Protein AF-A0A0F0FJD2-F1 (afdb_monomer_lite)

pLDDT: mean 82.29, std 11.09, range [56.97, 96.12]

Radius of gyration: 16.3 Å; chains: 1; bounding box: 35×16×45 Å

Foldseek 3Di:
DVVVLVVLDLPDDDPPVLCDDPNVVVVVLSSCCSVPVPCSVVVVVCVVVVVVVVVVVVVD

Sequence (60 aa):
MRAWVRANDADAPVPEGFTQGRHAFAMALVKFEQDRPAQFWGGLLAFIAIPCLVLHSLLR

Secondary structure (DSSP, 8-state):
-HHHHHHT-TTSPPPGGGTSSTTHHHHHHHHHHHH-HHHHHHHHHHHHHHHHHHHHHHH-

Structure (mmCIF, N/CA/C/O ba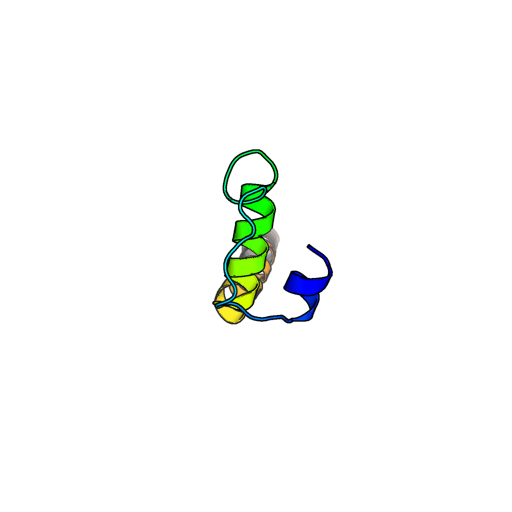ckbone):
data_AF-A0A0F0FJD2-F1
#
_entry.id   AF-A0A0F0FJD2-F1
#
loop_
_atom_site.group_PDB
_atom_site.id
_atom_site.type_symbol
_atom_site.label_atom_id
_atom_site.label_alt_id
_atom_site.label_comp_id
_atom_site.label_asym_id
_atom_site.label_entity_id
_atom_site.label_seq_id
_atom_site.pdbx_PDB_ins_code
_atom_site.Cartn_x
_atom_site.Cartn_y
_atom_site.Cartn_z
_atom_site.occupancy
_atom_site.B_iso_or_equiv
_atom_site.auth_seq_id
_atom_site.auth_comp_id
_atom_site.auth_asym_id
_atom_site.auth_atom_id
_atom_site.pdbx_PDB_model_num
ATOM 1 N N . MET A 1 1 ? 9.781 8.394 -16.296 1.00 56.97 1 MET A N 1
ATOM 2 C CA . MET A 1 1 ? 8.919 8.282 -15.095 1.00 56.97 1 MET A CA 1
ATOM 3 C C . MET A 1 1 ? 7.429 8.428 -15.416 1.00 56.97 1 MET A C 1
ATOM 5 O O . MET A 1 1 ? 6.716 7.454 -15.245 1.00 56.97 1 MET A O 1
ATOM 9 N N . ARG A 1 2 ? 6.943 9.563 -15.959 1.00 60.75 2 ARG A N 1
ATOM 10 C CA . ARG A 1 2 ? 5.506 9.748 -16.300 1.00 60.75 2 ARG A CA 1
ATOM 11 C C . ARG A 1 2 ? 4.914 8.674 -17.223 1.00 60.75 2 ARG A C 1
ATOM 13 O O . ARG A 1 2 ? 3.778 8.282 -17.012 1.00 60.75 2 ARG A O 1
ATOM 20 N N . ALA A 1 3 ? 5.666 8.214 -18.225 1.00 63.91 3 ALA A N 1
ATOM 21 C CA . ALA A 1 3 ? 5.202 7.170 -19.143 1.00 63.91 3 ALA A CA 1
ATOM 22 C C . ALA A 1 3 ? 5.044 5.800 -18.454 1.00 63.91 3 ALA A C 1
ATOM 24 O O . ALA A 1 3 ? 4.051 5.127 -18.683 1.00 63.91 3 ALA A O 1
ATOM 25 N N . TRP A 1 4 ? 5.965 5.440 -17.553 1.00 66.06 4 TRP A N 1
ATOM 26 C CA . TRP A 1 4 ? 5.927 4.191 -16.780 1.00 66.06 4 TRP A CA 1
ATOM 27 C C . TRP A 1 4 ? 4.755 4.177 -15.786 1.00 66.06 4 TRP A C 1
ATOM 29 O O . TRP A 1 4 ? 3.962 3.247 -15.775 1.00 66.06 4 TRP A O 1
ATOM 39 N N . VAL A 1 5 ? 4.563 5.274 -15.039 1.00 65.12 5 VAL A N 1
ATOM 40 C CA . VAL A 1 5 ? 3.431 5.409 -14.098 1.00 65.12 5 VAL A CA 1
ATOM 41 C C . VAL A 1 5 ? 2.086 5.351 -14.832 1.00 65.12 5 VAL A C 1
ATOM 43 O O . VAL A 1 5 ? 1.136 4.768 -14.329 1.00 65.12 5 VAL A O 1
ATOM 46 N N . ARG A 1 6 ? 1.998 5.923 -16.042 1.00 67.44 6 ARG A N 1
ATOM 47 C CA . ARG A 1 6 ? 0.773 5.886 -16.860 1.00 67.44 6 ARG A CA 1
ATOM 48 C C . ARG A 1 6 ? 0.499 4.535 -17.509 1.00 67.44 6 ARG A C 1
ATOM 50 O O . ARG A 1 6 ? -0.662 4.245 -17.762 1.00 67.44 6 ARG A O 1
ATOM 57 N N . ALA A 1 7 ? 1.535 3.750 -17.798 1.00 68.00 7 ALA A N 1
ATOM 58 C CA . ALA A 1 7 ? 1.364 2.396 -18.315 1.00 68.00 7 ALA A CA 1
ATOM 59 C C . ALA A 1 7 ? 0.707 1.473 -17.275 1.00 68.00 7 ALA A C 1
ATOM 61 O O . ALA A 1 7 ? 0.079 0.494 -17.652 1.00 68.00 7 ALA A O 1
ATOM 62 N N . ASN A 1 8 ? 0.813 1.830 -15.986 1.00 64.44 8 ASN A N 1
ATOM 63 C CA . ASN A 1 8 ? 0.268 1.094 -14.846 1.00 64.44 8 ASN A CA 1
ATOM 64 C C . ASN A 1 8 ? 0.628 -0.400 -14.841 1.00 64.44 8 ASN A C 1
ATOM 66 O O . ASN A 1 8 ? -0.143 -1.238 -14.383 1.00 64.44 8 ASN A O 1
ATOM 70 N N . ASP A 1 9 ? 1.797 -0.709 -15.395 1.00 68.62 9 ASP A N 1
ATOM 71 C CA . ASP A 1 9 ? 2.270 -2.061 -15.631 1.00 68.62 9 ASP A CA 1
ATOM 72 C C . ASP A 1 9 ? 3.273 -2.432 -14.531 1.00 68.62 9 ASP A C 1
ATOM 74 O O . ASP A 1 9 ? 4.385 -1.898 -14.480 1.00 68.62 9 ASP A O 1
ATOM 78 N N . ALA A 1 10 ? 2.848 -3.304 -13.615 1.00 65.75 10 ALA A N 1
ATOM 79 C CA . ALA A 1 10 ? 3.631 -3.712 -12.448 1.00 65.75 10 ALA A CA 1
ATOM 80 C C . ALA A 1 10 ? 4.880 -4.534 -12.830 1.00 65.75 10 ALA A C 1
ATOM 82 O O . ALA A 1 10 ? 5.896 -4.509 -12.116 1.00 65.75 10 ALA A O 1
ATOM 83 N N . ASP A 1 11 ? 4.826 -5.221 -13.974 1.00 69.12 11 ASP A N 1
ATOM 84 C CA . ASP A 1 11 ? 5.901 -6.071 -14.487 1.00 69.12 11 ASP A CA 1
ATOM 85 C C . ASP A 1 11 ? 6.949 -5.282 -15.278 1.00 69.12 11 ASP A C 1
ATOM 87 O O . ASP A 1 11 ? 8.048 -5.781 -15.542 1.00 69.12 11 ASP A O 1
ATOM 91 N N . ALA A 1 12 ? 6.672 -4.016 -15.602 1.00 74.19 12 ALA A N 1
ATOM 92 C CA . ALA A 1 12 ? 7.615 -3.185 -16.325 1.00 74.19 12 ALA A CA 1
ATOM 93 C C . ALA A 1 12 ? 8.918 -2.988 -15.515 1.00 74.19 12 ALA A C 1
ATOM 95 O O . ALA A 1 12 ? 8.883 -2.640 -14.324 1.00 74.19 12 ALA A O 1
ATOM 96 N N . PRO A 1 13 ? 10.096 -3.161 -16.146 1.00 71.38 13 PRO A N 1
ATOM 97 C CA . PRO A 1 13 ? 11.375 -3.021 -15.464 1.00 71.38 13 PRO A CA 1
ATOM 98 C C . PRO A 1 13 ? 11.541 -1.602 -14.908 1.00 71.38 13 PRO A C 1
ATOM 100 O O . PRO A 1 13 ? 11.253 -0.606 -15.578 1.00 71.38 13 PRO A O 1
ATOM 103 N N . VAL A 1 14 ? 11.996 -1.512 -13.654 1.00 74.19 14 VAL A N 1
ATOM 104 C CA . VAL A 1 14 ? 12.256 -0.230 -12.988 1.00 74.19 14 VAL A CA 1
ATOM 105 C C . VAL A 1 14 ? 13.438 0.449 -13.692 1.00 74.19 14 VAL A C 1
ATOM 107 O O . VAL A 1 14 ? 14.471 -0.197 -13.867 1.00 74.19 14 VAL A O 1
ATOM 110 N N . PRO A 1 15 ? 13.337 1.733 -14.089 1.00 75.06 15 PRO A N 1
ATOM 111 C CA . PRO A 1 15 ? 14.441 2.405 -14.769 1.00 75.06 15 PRO A CA 1
ATOM 112 C C . PRO A 1 15 ? 15.686 2.471 -13.872 1.00 75.06 15 PRO A C 1
ATOM 114 O O . PRO A 1 15 ? 15.571 2.801 -12.692 1.00 75.06 15 PRO A O 1
ATOM 117 N N . GLU A 1 16 ? 16.873 2.217 -14.434 1.00 73.00 16 GLU A N 1
ATOM 118 C CA . GLU A 1 16 ? 18.130 2.033 -13.682 1.00 73.00 16 GLU A CA 1
ATOM 119 C C . GLU A 1 16 ? 18.429 3.175 -12.697 1.00 73.00 16 GLU A C 1
ATOM 121 O O . GLU A 1 16 ? 18.795 2.926 -11.549 1.00 73.00 16 GLU A O 1
ATOM 126 N N . GLY A 1 17 ? 18.147 4.424 -13.084 1.00 72.19 17 GLY A N 1
ATOM 127 C CA . GLY A 1 17 ? 18.329 5.614 -12.239 1.00 72.19 17 GLY A CA 1
ATOM 128 C C . GLY A 1 17 ? 17.426 5.697 -10.998 1.00 72.19 17 GLY A C 1
ATOM 129 O O . GLY A 1 17 ? 17.601 6.593 -10.177 1.00 72.19 17 GLY A O 1
ATOM 130 N N . PHE A 1 18 ? 16.462 4.786 -10.854 1.00 72.50 18 PHE A N 1
ATOM 131 C CA . PHE A 1 18 ? 15.549 4.686 -9.711 1.00 72.50 18 PHE A CA 1
ATOM 132 C C . PHE A 1 18 ? 15.720 3.376 -8.940 1.00 72.50 18 PHE A C 1
ATOM 134 O O . PHE A 1 18 ? 14.963 3.116 -8.012 1.00 72.50 18 PHE A O 1
ATOM 141 N N . THR A 1 19 ? 16.697 2.543 -9.299 1.00 75.75 19 THR A N 1
ATOM 142 C CA . THR A 1 19 ? 16.975 1.302 -8.561 1.00 75.75 19 THR A CA 1
ATOM 143 C C . THR A 1 19 ? 17.725 1.563 -7.255 1.00 75.75 19 THR A C 1
ATOM 145 O O . THR A 1 19 ? 17.593 0.792 -6.306 1.00 75.75 19 THR A O 1
ATOM 148 N N . GLN A 1 20 ? 18.480 2.665 -7.170 1.00 74.38 20 GLN A N 1
ATOM 149 C CA . GLN A 1 20 ? 19.292 3.022 -6.007 1.00 74.38 20 GLN A CA 1
ATOM 150 C C . GLN A 1 20 ? 19.155 4.505 -5.632 1.00 74.38 20 GLN A C 1
ATOM 152 O O . GLN A 1 20 ? 18.827 5.361 -6.454 1.00 74.38 20 GLN A O 1
ATOM 157 N N . GLY A 1 21 ? 19.415 4.816 -4.360 1.00 76.31 21 GLY A N 1
ATOM 158 C CA . GLY A 1 21 ? 19.412 6.182 -3.835 1.00 76.31 21 GLY A CA 1
ATOM 159 C C . GLY A 1 21 ? 18.039 6.687 -3.377 1.00 76.31 21 GLY A C 1
ATOM 160 O O . GLY A 1 21 ? 17.084 5.934 -3.201 1.00 76.31 21 GLY A O 1
ATOM 161 N N . ARG A 1 22 ? 17.936 8.003 -3.155 1.00 75.12 22 ARG A N 1
ATOM 162 C CA . ARG A 1 22 ? 16.783 8.646 -2.492 1.00 75.12 22 ARG A CA 1
ATOM 163 C C . ARG A 1 22 ? 15.451 8.479 -3.235 1.00 75.12 22 ARG A C 1
ATOM 165 O O . ARG A 1 22 ? 14.393 8.555 -2.620 1.00 75.12 22 ARG A O 1
ATOM 172 N N . HIS A 1 23 ? 15.499 8.236 -4.542 1.00 76.75 23 HIS A N 1
ATOM 173 C CA . HIS A 1 23 ? 14.313 8.052 -5.379 1.00 76.75 23 HIS A CA 1
ATOM 174 C C . HIS A 1 23 ? 13.861 6.588 -5.485 1.00 76.75 23 HIS A C 1
ATOM 176 O O . HIS A 1 23 ? 12.739 6.339 -5.925 1.00 76.75 23 HIS A O 1
ATOM 182 N N . ALA A 1 24 ? 14.683 5.632 -5.034 1.00 82.50 24 ALA A N 1
ATOM 183 C CA . ALA A 1 24 ? 14.363 4.209 -5.096 1.00 82.50 24 ALA A CA 1
ATOM 184 C C . ALA A 1 24 ? 13.203 3.825 -4.178 1.00 82.50 24 ALA A C 1
ATOM 186 O O . ALA A 1 24 ? 12.353 3.025 -4.554 1.00 82.50 24 ALA A O 1
ATOM 187 N N . PHE A 1 25 ? 13.104 4.460 -3.010 1.00 82.56 25 PHE A N 1
ATOM 188 C CA . PHE A 1 25 ? 12.002 4.217 -2.081 1.00 82.56 25 PHE A CA 1
ATOM 189 C C . PHE A 1 25 ? 10.644 4.642 -2.655 1.00 82.56 25 PHE A C 1
ATOM 191 O O . PHE A 1 25 ? 9.6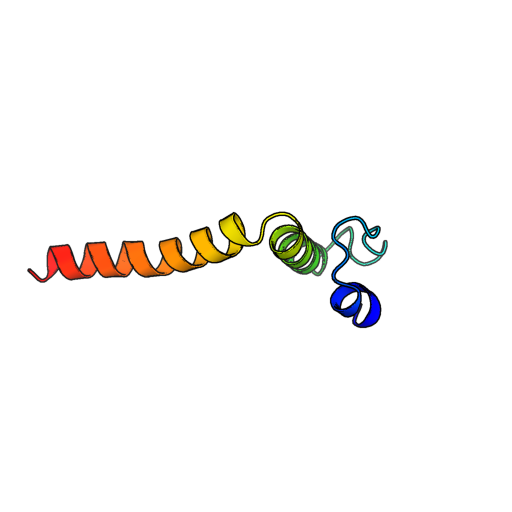85 3.878 -2.607 1.00 82.56 25 PHE A O 1
ATOM 198 N N . ALA A 1 26 ? 10.571 5.834 -3.258 1.00 83.38 26 ALA A N 1
ATOM 199 C CA . ALA A 1 26 ? 9.353 6.296 -3.922 1.00 83.38 26 ALA A CA 1
ATOM 200 C C . ALA A 1 26 ? 8.948 5.346 -5.060 1.00 83.38 26 ALA A C 1
ATOM 202 O O . ALA A 1 26 ? 7.769 5.068 -5.248 1.00 83.38 26 ALA A O 1
ATOM 203 N N . MET A 1 27 ? 9.932 4.803 -5.781 1.00 83.25 27 MET A N 1
ATOM 204 C CA . MET A 1 27 ? 9.685 3.850 -6.857 1.00 83.25 27 MET A CA 1
ATOM 205 C C . MET A 1 27 ? 9.224 2.480 -6.335 1.00 83.25 27 MET A C 1
ATOM 207 O O . MET A 1 27 ? 8.305 1.884 -6.892 1.00 83.25 27 MET A O 1
ATOM 211 N N . ALA A 1 28 ? 9.791 2.006 -5.225 1.00 83.81 28 ALA A N 1
ATOM 212 C CA . ALA A 1 28 ? 9.343 0.788 -4.555 1.00 83.81 28 ALA A CA 1
ATOM 213 C C . ALA A 1 28 ? 7.899 0.912 -4.041 1.00 83.81 28 ALA A C 1
ATOM 215 O O . ALA A 1 28 ? 7.125 -0.028 -4.187 1.00 83.81 28 ALA A O 1
ATOM 216 N N . LEU A 1 29 ? 7.519 2.078 -3.506 1.00 86.19 29 LEU A N 1
ATOM 217 C CA . LEU A 1 29 ? 6.148 2.366 -3.071 1.00 86.19 29 LEU A CA 1
ATOM 218 C C . LEU A 1 29 ? 5.145 2.304 -4.224 1.00 86.19 29 LEU A C 1
ATOM 220 O O . LEU A 1 29 ? 4.130 1.628 -4.098 1.00 86.19 29 LEU A O 1
ATOM 224 N N . VAL A 1 30 ? 5.441 2.959 -5.350 1.00 84.62 30 VAL A N 1
ATOM 225 C CA . VAL A 1 30 ? 4.559 2.916 -6.528 1.00 84.62 30 VAL A CA 1
ATOM 226 C C . VAL A 1 30 ? 4.438 1.487 -7.060 1.00 84.62 30 VAL A C 1
ATOM 228 O O . VAL A 1 30 ? 3.342 1.036 -7.376 1.00 84.62 30 VAL A O 1
ATOM 231 N N . LYS A 1 31 ? 5.542 0.732 -7.111 1.00 83.31 31 LYS A N 1
ATOM 232 C CA . LYS A 1 31 ? 5.492 -0.669 -7.545 1.00 83.31 31 LYS A CA 1
ATOM 233 C C . LYS A 1 31 ? 4.677 -1.540 -6.585 1.00 83.31 31 LYS A C 1
ATOM 235 O O . LYS A 1 31 ? 3.942 -2.413 -7.027 1.00 83.31 31 LYS A O 1
ATOM 240 N N . PHE A 1 32 ? 4.778 -1.293 -5.283 1.00 86.19 32 PHE A N 1
ATOM 241 C CA . PHE A 1 32 ? 4.008 -2.014 -4.274 1.00 86.19 32 PHE A CA 1
ATOM 242 C C . PHE A 1 32 ? 2.507 -1.701 -4.347 1.00 86.19 32 PHE A C 1
ATOM 244 O O . PHE A 1 32 ? 1.694 -2.614 -4.228 1.00 86.19 32 PHE A O 1
ATOM 251 N N . GLU A 1 33 ? 2.136 -0.441 -4.598 1.00 88.44 33 GLU A N 1
ATOM 252 C CA . GLU A 1 33 ? 0.749 -0.058 -4.884 1.00 88.44 33 GLU A CA 1
ATOM 253 C C . GLU A 1 33 ? 0.197 -0.828 -6.095 1.00 88.44 33 GLU A C 1
ATOM 255 O O . GLU A 1 33 ? -0.930 -1.315 -6.043 1.00 88.44 33 GLU A O 1
ATOM 260 N N . GLN A 1 34 ? 0.988 -0.967 -7.162 1.00 85.62 34 GLN A N 1
ATOM 261 C CA . GLN A 1 34 ? 0.567 -1.641 -8.394 1.00 85.62 34 GLN A CA 1
ATOM 262 C C . GLN A 1 34 ? 0.492 -3.169 -8.262 1.00 85.62 34 GLN A C 1
ATOM 264 O O . GLN A 1 34 ? -0.474 -3.764 -8.730 1.00 85.62 34 GLN A O 1
ATOM 269 N N . ASP A 1 35 ? 1.474 -3.804 -7.614 1.00 87.62 35 ASP A N 1
ATOM 270 C CA . ASP A 1 35 ? 1.505 -5.262 -7.398 1.00 87.62 35 ASP A CA 1
ATOM 271 C C . ASP A 1 35 ? 0.407 -5.708 -6.420 1.00 87.62 35 ASP A C 1
ATOM 273 O O . ASP A 1 35 ? -0.214 -6.760 -6.571 1.00 87.62 35 ASP A O 1
ATOM 277 N N . ARG A 1 36 ? 0.174 -4.901 -5.376 1.00 87.38 36 ARG A N 1
ATOM 278 C CA . ARG A 1 36 ? -0.639 -5.263 -4.208 1.00 87.38 36 ARG A CA 1
ATOM 279 C C . ARG A 1 36 ? -1.509 -4.100 -3.729 1.00 87.38 36 ARG A C 1
ATOM 281 O O . ARG A 1 36 ? -1.381 -3.655 -2.581 1.00 87.38 36 ARG A O 1
ATOM 288 N N . PRO A 1 37 ? -2.463 -3.639 -4.557 1.00 87.12 37 PRO A N 1
ATOM 289 C CA . PRO A 1 37 ? -3.268 -2.462 -4.244 1.00 87.12 37 PRO A CA 1
ATOM 290 C C . PRO A 1 37 ? -4.091 -2.656 -2.968 1.00 87.12 37 PRO A C 1
ATOM 292 O O . PRO A 1 37 ? -4.177 -1.752 -2.139 1.00 87.12 37 PRO A O 1
ATOM 295 N N . ALA A 1 38 ? -4.644 -3.854 -2.757 1.00 91.00 38 ALA A N 1
ATOM 296 C CA . ALA A 1 38 ? -5.437 -4.154 -1.569 1.00 91.00 38 ALA A CA 1
ATOM 297 C C . ALA A 1 38 ? -4.606 -4.088 -0.275 1.00 91.00 38 ALA A C 1
ATOM 299 O O . ALA A 1 38 ? -5.064 -3.502 0.704 1.00 91.00 38 ALA A O 1
ATOM 300 N N . GLN A 1 39 ? -3.384 -4.642 -0.256 1.00 91.69 39 GLN A N 1
ATOM 301 C CA . GLN A 1 39 ? -2.517 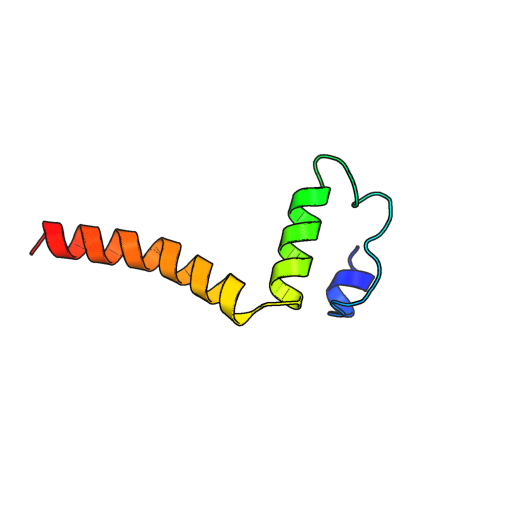-4.547 0.925 1.00 91.69 39 GLN A CA 1
ATOM 302 C C . GLN A 1 39 ? -2.003 -3.123 1.152 1.00 91.69 39 GLN A C 1
ATOM 304 O O . GLN A 1 39 ? -1.931 -2.694 2.302 1.00 91.69 39 GLN A O 1
AT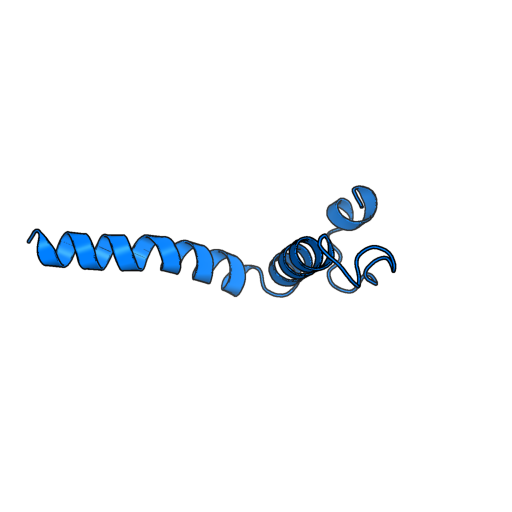OM 309 N N . PHE A 1 40 ? -1.667 -2.386 0.089 1.00 92.56 40 PHE A N 1
ATOM 310 C CA . PHE A 1 40 ? -1.205 -1.004 0.207 1.00 92.56 40 PHE A CA 1
ATOM 311 C C . PHE A 1 40 ? -2.287 -0.095 0.802 1.00 92.56 40 PHE A C 1
ATOM 313 O O . PHE A 1 40 ? -2.087 0.499 1.864 1.00 92.56 40 PHE A O 1
ATOM 320 N N . TRP A 1 41 ? -3.463 -0.045 0.171 1.00 92.56 41 TRP A N 1
ATOM 321 C CA . TRP A 1 41 ? -4.572 0.791 0.633 1.00 92.56 41 TRP A CA 1
ATOM 322 C C . TRP A 1 41 ? -5.159 0.293 1.955 1.00 92.56 41 TRP A C 1
ATOM 324 O O . TRP A 1 41 ? -5.471 1.100 2.829 1.00 92.56 41 TRP A O 1
ATOM 334 N N . GLY A 1 42 ? -5.247 -1.026 2.149 1.00 94.44 42 GLY A N 1
ATOM 335 C CA . GLY A 1 42 ? -5.683 -1.621 3.411 1.00 94.44 42 GLY A CA 1
ATOM 336 C C . GLY A 1 42 ? -4.752 -1.274 4.574 1.00 94.44 42 GLY A C 1
ATOM 337 O O . GLY A 1 42 ? -5.225 -0.871 5.633 1.00 94.44 42 GLY A O 1
ATOM 338 N N . GLY A 1 43 ? -3.433 -1.358 4.372 1.00 93.19 43 GLY A N 1
ATOM 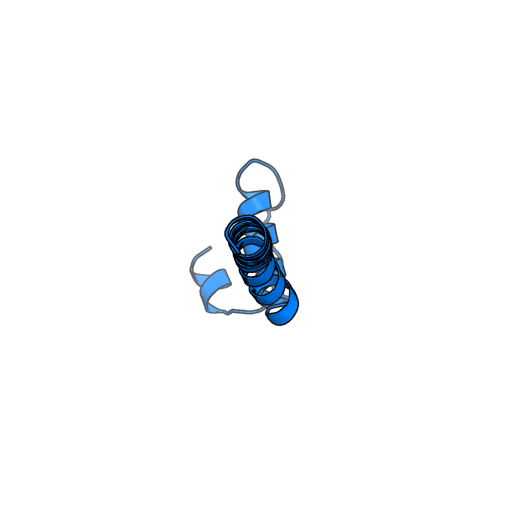339 C CA . GLY A 1 43 ? -2.438 -0.960 5.370 1.00 93.19 43 GLY A CA 1
ATOM 340 C C . GLY A 1 43 ? -2.486 0.534 5.688 1.00 93.19 43 GLY A C 1
ATOM 341 O O . GLY A 1 43 ? -2.443 0.910 6.858 1.00 93.19 43 GLY A O 1
ATOM 342 N N . LEU A 1 44 ? -2.646 1.383 4.668 1.00 93.25 44 LEU A N 1
ATOM 343 C CA . LEU A 1 44 ? -2.779 2.830 4.848 1.00 93.25 44 LEU A CA 1
ATOM 344 C C . LEU A 1 44 ? -4.033 3.194 5.657 1.00 93.25 44 LEU A C 1
ATOM 346 O O . LEU A 1 44 ? -3.961 3.994 6.588 1.00 93.25 44 LEU A O 1
ATOM 350 N N . LEU A 1 45 ? -5.173 2.572 5.342 1.00 95.31 45 LEU A N 1
ATOM 351 C CA . LEU A 1 45 ? -6.413 2.760 6.094 1.00 95.31 45 LEU A CA 1
ATOM 352 C C . LEU A 1 45 ? -6.282 2.245 7.528 1.00 95.31 45 LEU A C 1
ATOM 354 O O . LEU A 1 45 ? -6.696 2.933 8.457 1.00 95.31 45 LEU A O 1
ATOM 358 N N . ALA A 1 46 ? -5.668 1.076 7.729 1.00 93.81 46 ALA A N 1
ATOM 359 C CA . ALA A 1 46 ? -5.436 0.517 9.057 1.00 93.81 46 ALA A CA 1
ATOM 360 C C . ALA A 1 46 ? -4.537 1.421 9.912 1.00 93.81 46 ALA A C 1
ATOM 362 O O . ALA A 1 46 ? -4.819 1.622 11.092 1.00 93.81 46 ALA A O 1
ATOM 363 N N . PHE A 1 47 ? -3.504 2.024 9.318 1.00 94.69 47 PHE A N 1
ATOM 364 C CA . PHE A 1 47 ? -2.610 2.951 10.010 1.00 94.69 47 PHE A CA 1
ATOM 365 C C . PHE A 1 47 ? -3.342 4.174 10.578 1.00 94.69 47 PHE A C 1
ATOM 367 O O . PHE A 1 47 ? -2.942 4.687 11.616 1.00 94.69 47 PHE A O 1
ATOM 374 N N . ILE A 1 48 ? -4.427 4.619 9.938 1.00 94.38 48 ILE A N 1
ATOM 375 C CA . ILE A 1 48 ? -5.269 5.723 10.427 1.00 94.38 48 ILE A CA 1
ATOM 376 C C . ILE A 1 48 ? -6.351 5.200 11.381 1.00 94.38 48 ILE A C 1
ATOM 378 O O . ILE A 1 48 ? -6.565 5.754 12.459 1.00 94.38 48 ILE A O 1
ATOM 382 N N . ALA A 1 49 ? -7.028 4.115 11.002 1.00 93.81 49 ALA A N 1
ATOM 383 C CA . ALA A 1 49 ? -8.160 3.575 11.741 1.00 93.81 49 ALA A CA 1
ATOM 384 C C . ALA A 1 49 ? -7.759 3.046 13.123 1.00 93.81 49 ALA A C 1
ATOM 386 O O . ALA A 1 49 ? -8.488 3.272 14.084 1.00 93.81 49 ALA A O 1
ATOM 387 N N . ILE A 1 50 ? -6.606 2.380 13.252 1.00 94.06 50 ILE A N 1
ATOM 388 C CA . ILE A 1 50 ? -6.154 1.809 14.529 1.00 94.06 50 ILE A CA 1
ATOM 389 C C . ILE A 1 50 ? -5.951 2.911 15.588 1.00 94.06 50 ILE A C 1
ATOM 391 O O . ILE A 1 50 ? -6.580 2.811 16.642 1.00 94.06 50 ILE A O 1
ATOM 395 N N . PRO A 1 51 ? -5.177 3.991 15.344 1.00 94.25 51 PRO A N 1
ATOM 396 C CA . PRO A 1 51 ? -5.090 5.115 16.276 1.00 94.25 51 PRO A CA 1
ATOM 397 C C . PRO A 1 51 ? -6.443 5.746 16.602 1.00 94.25 51 PRO A C 1
ATOM 399 O O . PRO A 1 51 ? -6.702 6.044 17.766 1.00 94.25 51 PRO A O 1
ATOM 402 N N . CYS A 1 52 ? -7.327 5.919 15.612 1.00 94.50 52 CYS A N 1
ATOM 403 C CA . CYS A 1 52 ? -8.668 6.456 15.849 1.00 94.50 52 CYS A CA 1
ATOM 404 C C . CYS A 1 52 ? -9.500 5.551 16.770 1.00 94.50 52 CYS A C 1
ATOM 406 O O . CYS A 1 52 ? -10.166 6.054 17.673 1.00 94.50 52 CYS A O 1
ATOM 408 N N . LEU A 1 53 ? -9.449 4.231 16.576 1.00 93.94 53 LEU A N 1
ATOM 409 C CA . LEU A 1 53 ? -10.155 3.258 17.412 1.00 93.94 53 LEU A CA 1
ATOM 410 C C . LEU A 1 53 ? -9.587 3.208 18.831 1.00 93.94 53 LEU A C 1
ATOM 412 O O . LEU A 1 53 ? -10.357 3.171 19.789 1.00 93.94 53 LEU A O 1
ATOM 416 N N . VAL A 1 54 ? -8.260 3.258 18.978 1.00 96.12 54 VAL A N 1
ATOM 417 C CA . VAL A 1 54 ? -7.598 3.332 20.289 1.00 96.12 54 VAL A CA 1
ATOM 418 C C . VAL A 1 54 ? -8.003 4.613 21.014 1.00 96.12 54 VAL A C 1
ATOM 420 O O . VAL A 1 54 ? -8.416 4.554 22.168 1.00 96.12 54 VAL A O 1
ATOM 423 N N . LEU A 1 55 ? -7.962 5.762 20.335 1.00 96.12 55 LEU A N 1
ATOM 424 C CA . LEU A 1 55 ? -8.363 7.043 20.914 1.00 96.12 55 LEU A CA 1
ATOM 425 C C . LEU A 1 55 ? -9.843 7.046 21.320 1.00 96.12 55 LEU A C 1
ATOM 427 O O . LEU A 1 55 ? -10.176 7.460 22.426 1.00 96.12 55 LEU A O 1
ATOM 431 N N . HIS A 1 56 ? -10.726 6.540 20.459 1.00 95.44 56 HIS A N 1
ATOM 432 C CA . HIS A 1 56 ? -12.149 6.400 20.764 1.00 95.44 56 HIS A CA 1
ATOM 433 C C . HIS A 1 56 ? -12.390 5.477 21.968 1.00 95.44 56 HIS A C 1
ATOM 435 O O . HIS A 1 56 ? -13.236 5.774 22.805 1.00 95.44 56 HIS A O 1
ATOM 441 N N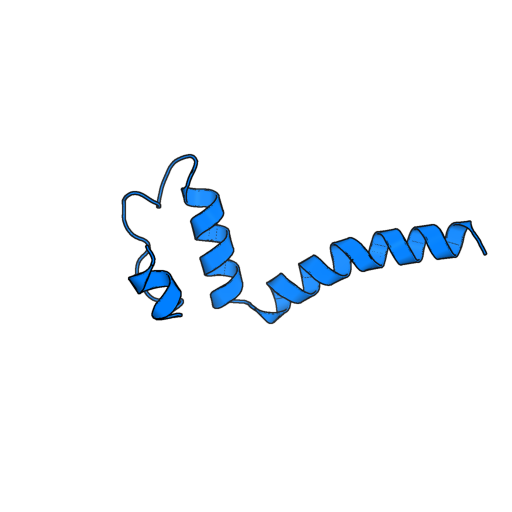 . SER A 1 57 ? -11.629 4.386 22.090 1.00 92.38 57 SER A N 1
ATOM 442 C CA . SER A 1 57 ? -11.701 3.479 23.240 1.00 92.38 57 SER A CA 1
ATOM 443 C C . SER A 1 57 ? -11.188 4.093 24.544 1.00 92.38 57 SER A C 1
ATOM 445 O O . SER A 1 57 ? -11.561 3.601 25.600 1.00 92.38 57 SER A O 1
ATOM 447 N N . LEU A 1 58 ? -10.310 5.098 24.496 1.00 93.50 58 LEU A N 1
ATOM 448 C CA . LEU A 1 58 ? -9.812 5.796 25.689 1.00 93.50 58 LEU A CA 1
ATOM 449 C C . LEU A 1 58 ? -10.742 6.931 26.141 1.00 93.50 58 LEU A C 1
ATOM 451 O O . LEU A 1 58 ? -10.702 7.330 27.301 1.00 93.50 58 LEU A O 1
ATOM 455 N N . LEU A 1 59 ? -11.541 7.476 25.220 1.00 93.12 59 LEU A N 1
ATOM 456 C CA . LEU A 1 59 ? -12.485 8.569 25.475 1.00 93.12 59 LEU A CA 1
ATOM 457 C C . LEU A 1 59 ? -13.886 8.088 25.886 1.00 93.12 59 LEU A C 1
ATOM 459 O O . LEU A 1 59 ? -14.694 8.908 26.323 1.00 93.12 59 LEU A O 1
ATOM 463 N N . ARG A 1 60 ? -14.182 6.797 25.709 1.00 74.25 60 ARG A N 1
ATOM 464 C CA . ARG A 1 60 ? -15.441 6.146 26.088 1.00 74.25 60 ARG A CA 1
ATOM 465 C C . ARG A 1 60 ? -15.273 5.347 27.371 1.00 74.25 60 ARG A C 1
ATOM 467 O O . ARG A 1 60 ? -16.218 5.391 28.187 1.00 74.25 60 ARG A O 1
#